Protein AF-A0AAW8M0H8-F1 (afdb_monomer_lite)

Radius of gyration: 11.38 Å; chains: 1; bounding box: 28×19×29 Å

Organism: Agrobacterium tumefaciens (NCBI:txid358)

Foldseek 3Di:
DKDKDADPDAPWWKWFWAADQRPGTPDIDTQPDADPRIGIDDDPPDDPRTGDTDGDD

pLDDT: mean 70.38, std 10.85, range [47.62, 84.62]

InterPro domains:
  IPR004193 Glycoside hydrolase, family 13, N-terminal [PF02922] (2-48)
  IPR013783 Immunoglobulin-like fold [G3DSA:2.60.40.10] (1-51)
  IPR014756 Immunoglobulin E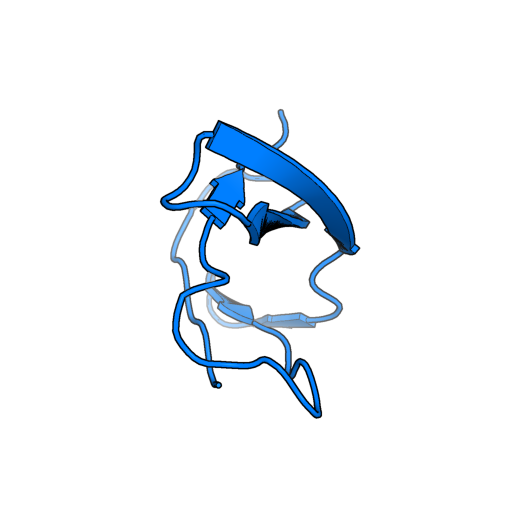-set [SSF81296] (2-50)

Structure (mmCIF, N/CA/C/O backbone):
data_AF-A0AAW8M0H8-F1
#
_entry.id   AF-A0AAW8M0H8-F1
#
loop_
_atom_site.group_PDB
_atom_site.id
_atom_site.type_symbol
_atom_site.label_atom_id
_atom_site.label_alt_id
_atom_site.label_comp_id
_atom_site.label_asym_id
_atom_site.label_entity_id
_atom_site.label_seq_id
_atom_site.pdbx_PDB_ins_code
_atom_site.Cartn_x
_atom_site.Cartn_y
_atom_site.Cartn_z
_atom_site.occupancy
_atom_site.B_iso_or_equiv
_atom_site.auth_seq_id
_atom_site.auth_comp_id
_atom_site.auth_asym_id
_atom_site.auth_atom_id
_atom_site.pdbx_PDB_model_num
ATOM 1 N N . MET A 1 1 ? -11.586 1.350 -3.521 1.00 55.72 1 MET A N 1
ATOM 2 C CA . MET A 1 1 ? -10.987 2.591 -4.062 1.00 55.72 1 MET A CA 1
ATOM 3 C C . MET A 1 1 ? -9.732 2.192 -4.819 1.00 55.72 1 MET A C 1
ATOM 5 O O . MET A 1 1 ? -9.015 1.350 -4.292 1.00 55.72 1 MET A O 1
ATOM 9 N N . ASN A 1 2 ? -9.495 2.733 -6.017 1.00 47.62 2 ASN A N 1
ATOM 10 C CA . ASN A 1 2 ? -8.250 2.506 -6.758 1.00 47.62 2 ASN A CA 1
ATOM 11 C C . ASN A 1 2 ? -7.328 3.712 -6.580 1.00 47.62 2 ASN A C 1
ATOM 13 O O . ASN A 1 2 ? -7.785 4.853 -6.639 1.00 47.62 2 ASN A O 1
ATOM 17 N N . PHE A 1 3 ? -6.046 3.445 -6.353 1.00 56.28 3 PHE A N 1
ATOM 18 C CA . PHE A 1 3 ? -5.020 4.451 -6.118 1.00 56.28 3 PHE A CA 1
ATOM 19 C C . PHE A 1 3 ? -3.834 4.186 -7.045 1.00 56.28 3 PHE A C 1
ATOM 21 O O . PHE A 1 3 ? -3.397 3.044 -7.168 1.00 56.28 3 PHE A O 1
ATOM 28 N N . ALA A 1 4 ? -3.323 5.241 -7.673 1.00 52.44 4 ALA A N 1
ATOM 29 C CA . ALA A 1 4 ? -2.135 5.203 -8.513 1.00 52.44 4 ALA A CA 1
ATOM 30 C C . ALA A 1 4 ? -1.262 6.407 -8.150 1.00 52.44 4 ALA A C 1
ATOM 32 O O . ALA A 1 4 ? -1.717 7.548 -8.253 1.00 52.44 4 ALA A O 1
ATOM 33 N N . LEU A 1 5 ? -0.032 6.157 -7.694 1.00 62.38 5 LEU A N 1
ATOM 34 C CA . LEU A 1 5 ? 0.940 7.209 -7.402 1.00 62.38 5 LEU A CA 1
ATOM 35 C C . LEU A 1 5 ? 2.239 6.949 -8.173 1.00 62.38 5 LEU A C 1
ATOM 37 O O . LEU A 1 5 ? 2.840 5.880 -8.048 1.00 62.38 5 LEU A O 1
ATOM 41 N N . PHE A 1 6 ? 2.665 7.936 -8.960 1.00 50.66 6 PHE A N 1
ATOM 42 C CA . PHE A 1 6 ? 3.913 7.903 -9.720 1.00 50.66 6 PHE A CA 1
ATOM 43 C C . PHE A 1 6 ? 5.091 8.352 -8.847 1.00 50.66 6 PHE A C 1
ATOM 45 O O . PHE A 1 6 ? 5.024 9.416 -8.222 1.00 50.66 6 PHE A O 1
ATOM 52 N N . ARG A 1 7 ? 6.184 7.572 -8.814 1.00 55.69 7 ARG A N 1
ATOM 53 C CA . ARG A 1 7 ? 7.460 8.022 -8.230 1.00 55.69 7 ARG A CA 1
ATOM 54 C C . ARG A 1 7 ? 8.670 7.246 -8.770 1.00 55.69 7 ARG A C 1
ATOM 56 O O . ARG A 1 7 ? 8.861 6.093 -8.409 1.00 55.69 7 ARG A O 1
ATOM 63 N N . ALA A 1 8 ? 9.562 7.940 -9.481 1.00 53.47 8 ALA A N 1
ATOM 64 C CA . ALA A 1 8 ? 10.734 7.375 -10.170 1.00 53.47 8 ALA A CA 1
ATOM 65 C C . ALA A 1 8 ? 11.818 6.695 -9.289 1.00 53.47 8 ALA A C 1
ATOM 67 O O . ALA A 1 8 ? 12.646 5.955 -9.806 1.00 53.47 8 ALA A O 1
ATOM 68 N N . HIS A 1 9 ? 11.848 6.925 -7.966 1.00 61.03 9 HIS A N 1
ATOM 69 C CA . HIS A 1 9 ? 12.931 6.437 -7.082 1.00 61.03 9 HIS A CA 1
ATOM 70 C C . HIS A 1 9 ? 12.451 6.021 -5.679 1.00 61.03 9 HIS A C 1
ATOM 72 O O . HIS A 1 9 ? 13.014 6.459 -4.674 1.00 61.03 9 HIS A O 1
ATOM 78 N N . ALA A 1 10 ? 11.325 5.315 -5.554 1.00 62.81 10 ALA A N 1
ATOM 79 C CA . ALA A 1 10 ? 10.902 4.744 -4.268 1.00 62.81 10 ALA A CA 1
ATOM 80 C C . ALA A 1 10 ? 11.150 3.233 -4.256 1.00 62.81 10 ALA A C 1
ATOM 82 O O . ALA A 1 10 ? 10.606 2.530 -5.100 1.00 62.81 10 ALA A O 1
ATOM 83 N N . GLU A 1 11 ? 11.926 2.744 -3.287 1.00 66.88 11 GLU A N 1
ATOM 84 C CA . GLU A 1 11 ? 12.168 1.304 -3.094 1.00 66.88 11 GLU A CA 1
ATOM 85 C C . GLU A 1 11 ? 10.941 0.589 -2.504 1.00 66.88 11 GLU A C 1
ATOM 87 O O . GLU A 1 11 ? 10.773 -0.621 -2.654 1.00 66.88 11 GLU A O 1
ATOM 92 N N . ARG A 1 12 ? 10.051 1.344 -1.846 1.00 68.50 12 ARG A N 1
ATOM 93 C CA . ARG A 1 12 ? 8.806 0.855 -1.250 1.00 68.50 12 ARG A CA 1
ATOM 94 C C . ARG A 1 12 ? 7.759 1.966 -1.176 1.00 68.50 12 ARG A C 1
ATOM 96 O O . ARG A 1 12 ? 8.093 3.112 -0.885 1.00 68.50 12 ARG A O 1
ATOM 103 N N . MET A 1 13 ? 6.485 1.621 -1.364 1.00 74.56 13 MET A N 1
ATOM 104 C CA . MET A 1 13 ? 5.354 2.518 -1.097 1.00 74.56 13 MET A CA 1
ATOM 105 C C . MET A 1 13 ? 4.332 1.870 -0.164 1.00 74.56 13 M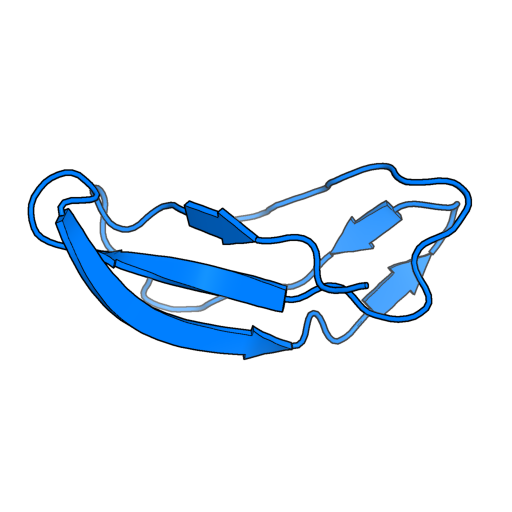ET A C 1
ATOM 107 O O . MET A 1 13 ? 4.035 0.676 -0.264 1.00 74.56 13 MET A O 1
ATOM 111 N N . GLU A 1 14 ? 3.775 2.678 0.735 1.00 79.62 14 GLU A N 1
ATOM 112 C CA . GLU A 1 14 ? 2.727 2.264 1.662 1.00 79.62 14 GLU A CA 1
ATOM 113 C C . GLU A 1 14 ? 1.529 3.220 1.586 1.00 79.62 14 GLU A C 1
ATOM 115 O O . GLU A 1 14 ? 1.655 4.440 1.465 1.00 79.62 14 GLU A O 1
ATOM 120 N N . LEU A 1 15 ? 0.332 2.650 1.660 1.00 79.06 15 LEU A N 1
ATOM 121 C CA . LEU A 1 15 ? -0.908 3.378 1.858 1.00 79.06 15 LEU A CA 1
ATOM 122 C C . LEU A 1 15 ? -1.103 3.588 3.361 1.00 79.06 15 LEU A C 1
ATOM 124 O O . LEU A 1 15 ? -1.101 2.619 4.120 1.00 79.06 15 LEU A O 1
ATOM 128 N N . CYS A 1 16 ? -1.294 4.835 3.783 1.00 80.38 16 CYS A N 1
ATOM 129 C CA . CYS A 1 16 ? -1.468 5.183 5.187 1.00 80.38 16 CYS A CA 1
ATOM 130 C C . CYS A 1 16 ? -2.951 5.462 5.455 1.00 80.38 16 CYS A C 1
ATOM 132 O O . CYS A 1 16 ? -3.515 6.458 5.009 1.00 80.38 16 CYS A O 1
ATOM 134 N N . LEU A 1 17 ? -3.624 4.549 6.143 1.00 79.75 17 LEU A N 1
ATOM 135 C CA . LEU A 1 17 ? -5.036 4.686 6.458 1.00 79.75 17 LEU A CA 1
ATOM 136 C C . LEU A 1 17 ? -5.188 5.650 7.626 1.00 79.75 17 LEU A C 1
ATOM 138 O O . LEU A 1 17 ? -4.706 5.377 8.720 1.00 79.75 17 LEU A O 1
ATOM 142 N N . VAL A 1 18 ? -5.887 6.760 7.408 1.00 79.81 18 VAL A N 1
ATOM 143 C CA . VAL A 1 18 ? -6.131 7.769 8.445 1.00 79.81 18 VAL A CA 1
ATOM 144 C C . VAL A 1 18 ? -7.625 7.995 8.639 1.00 79.81 18 VAL A C 1
ATOM 146 O O . VAL A 1 18 ? -8.354 8.119 7.668 1.00 79.81 18 VAL A O 1
ATOM 149 N N . ALA A 1 19 ? -8.096 8.061 9.879 1.00 77.50 19 ALA A N 1
ATOM 150 C CA . ALA A 1 19 ? -9.476 8.353 10.253 1.00 77.50 19 ALA A CA 1
ATOM 151 C C . ALA A 1 19 ? -9.596 9.729 10.929 1.00 77.50 19 ALA A C 1
ATOM 153 O O . ALA A 1 19 ? -8.602 10.415 11.187 1.00 77.50 19 ALA A O 1
ATOM 154 N N . GLY A 1 20 ? -10.835 10.152 11.200 1.00 79.44 20 GLY A N 1
ATOM 155 C CA . GLY A 1 20 ? -11.109 11.387 11.940 1.00 79.44 20 GLY A CA 1
ATOM 156 C C . GLY A 1 20 ? -10.633 12.648 11.213 1.00 79.44 20 GLY A C 1
ATOM 157 O O . GLY A 1 20 ? -10.019 13.509 11.836 1.00 79.44 20 GLY A O 1
ATOM 158 N N . HIS A 1 21 ? -10.884 12.742 9.901 1.00 71.88 21 HIS A N 1
ATOM 159 C CA . HIS A 1 21 ? -10.404 13.830 9.032 1.00 71.88 21 HIS A CA 1
ATOM 160 C C . HIS A 1 21 ? -8.871 13.933 8.954 1.00 71.88 21 HIS A C 1
ATOM 162 O O . HIS A 1 21 ? -8.312 15.025 9.006 1.00 71.88 21 HIS A O 1
ATOM 168 N N . GLY A 1 22 ? -8.184 12.793 8.846 1.00 69.88 22 GLY A N 1
ATOM 169 C CA . GLY A 1 22 ? -6.727 12.760 8.684 1.00 69.88 22 GLY A CA 1
ATOM 170 C C . GLY A 1 22 ? -5.933 12.955 9.978 1.00 69.88 22 GLY A C 1
ATOM 171 O O . GLY A 1 22 ? -4.724 13.145 9.920 1.00 69.88 22 GLY A O 1
ATOM 172 N N . LYS A 1 23 ? -6.593 12.916 11.142 1.00 76.38 23 LYS A N 1
ATOM 173 C CA . LYS A 1 23 ? -5.956 13.154 12.448 1.00 76.38 23 LYS A CA 1
ATOM 174 C C . LYS A 1 23 ? -5.363 11.901 13.082 1.00 76.38 23 LYS A C 1
ATOM 176 O O . LYS A 1 23 ? -4.476 12.016 13.922 1.00 76.38 23 LYS A O 1
ATOM 181 N N . THR A 1 24 ? -5.862 10.722 12.725 1.00 79.12 24 THR A N 1
ATOM 182 C CA . THR A 1 24 ? -5.471 9.472 13.383 1.00 79.12 24 THR A CA 1
ATOM 183 C C . THR A 1 24 ? -5.089 8.439 12.351 1.00 79.12 24 THR A C 1
ATOM 185 O O . THR A 1 24 ? -5.936 8.020 11.573 1.00 79.12 24 THR A O 1
ATOM 188 N N . GLU A 1 25 ? -3.838 7.995 12.362 1.00 83.31 25 GLU A N 1
ATOM 189 C CA . GLU A 1 25 ? -3.430 6.819 11.603 1.00 83.31 25 GLU A CA 1
ATOM 190 C C . GLU A 1 25 ? -4.039 5.560 12.233 1.00 83.31 25 GLU A C 1
ATOM 192 O O . GLU A 1 25 ? -3.895 5.317 13.429 1.00 83.31 25 GLU A O 1
ATOM 197 N N . ILE A 1 26 ? -4.754 4.783 11.426 1.00 84.62 26 ILE A N 1
ATOM 198 C CA . ILE A 1 26 ? -5.448 3.555 11.832 1.00 84.62 26 ILE A CA 1
ATOM 199 C C . ILE A 1 26 ? -4.883 2.305 11.147 1.00 84.62 26 ILE A C 1
ATOM 201 O O . ILE A 1 26 ? -5.355 1.200 11.401 1.00 84.62 26 ILE A O 1
ATOM 205 N N . GLY A 1 27 ? -3.881 2.459 10.279 1.00 83.56 27 GLY A N 1
ATOM 206 C CA . GLY A 1 27 ? -3.164 1.336 9.687 1.00 83.56 27 GLY A CA 1
ATOM 207 C C . GLY A 1 27 ? -2.284 1.732 8.509 1.00 83.56 27 GLY A C 1
ATOM 208 O O . GLY A 1 27 ? -2.448 2.799 7.922 1.00 83.56 27 GLY A O 1
ATOM 209 N N . ARG A 1 28 ? -1.381 0.828 8.122 1.00 84.62 28 ARG A N 1
ATOM 210 C CA . ARG A 1 28 ? -0.578 0.936 6.899 1.00 84.62 28 ARG A CA 1
ATOM 211 C C . ARG A 1 28 ? -0.690 -0.331 6.082 1.00 84.62 28 ARG A C 1
ATOM 213 O O . ARG A 1 28 ? -0.692 -1.432 6.627 1.00 84.62 28 ARG A O 1
ATOM 220 N N . ILE A 1 29 ? -0.764 -0.168 4.769 1.00 82.19 29 ILE A N 1
ATOM 221 C CA . ILE A 1 29 ? -0.818 -1.272 3.817 1.00 82.19 29 ILE A CA 1
ATOM 222 C C . ILE A 1 29 ? 0.324 -1.082 2.832 1.00 82.19 29 ILE A C 1
ATOM 224 O O . ILE A 1 29 ? 0.386 -0.072 2.136 1.00 82.19 29 ILE A O 1
ATOM 228 N N . LYS A 1 30 ? 1.222 -2.061 2.745 1.00 81.69 30 LYS A N 1
ATOM 229 C CA . LYS A 1 30 ? 2.234 -2.090 1.684 1.00 81.69 30 LYS A CA 1
ATOM 230 C C . LYS A 1 30 ? 1.538 -2.268 0.346 1.00 81.69 30 LYS A C 1
ATOM 232 O O . LYS A 1 30 ? 0.725 -3.180 0.208 1.00 81.69 30 LYS A O 1
ATOM 237 N N . LEU A 1 31 ? 1.843 -1.400 -0.617 1.00 79.62 31 LEU A N 1
ATOM 238 C CA . LEU A 1 31 ? 1.293 -1.556 -1.957 1.00 79.62 31 LEU A CA 1
ATOM 239 C C . LEU A 1 31 ? 1.911 -2.810 -2.595 1.00 79.62 31 LEU A C 1
ATOM 241 O O . LEU A 1 31 ? 3.139 -2.928 -2.609 1.00 79.62 31 LEU A O 1
ATOM 245 N N . PRO A 1 32 ? 1.083 -3.769 -3.048 1.00 75.94 32 PRO A N 1
ATOM 246 C CA . PRO A 1 32 ? 1.568 -5.065 -3.503 1.00 75.94 32 PRO A CA 1
ATOM 247 C C . PRO A 1 32 ? 2.189 -5.015 -4.900 1.00 75.94 32 PRO A C 1
ATOM 249 O O . PRO A 1 32 ? 3.005 -5.877 -5.214 1.00 75.94 32 PRO A O 1
ATOM 252 N N . GLU A 1 33 ? 1.827 -4.033 -5.731 1.00 79.12 33 GLU A N 1
ATOM 253 C CA . GLU A 1 33 ? 2.188 -4.027 -7.148 1.00 79.12 33 GLU A CA 1
ATOM 254 C C . GLU A 1 33 ? 2.846 -2.707 -7.576 1.00 79.12 33 GLU A C 1
ATOM 256 O O . GLU A 1 33 ? 2.429 -1.611 -7.187 1.00 79.12 33 GLU A O 1
ATOM 261 N N . TYR A 1 34 ? 3.894 -2.833 -8.397 1.00 80.50 34 TYR A N 1
ATOM 262 C CA . TYR A 1 34 ? 4.610 -1.733 -9.038 1.00 80.50 34 TYR A CA 1
ATOM 263 C C . TYR A 1 34 ? 4.809 -2.056 -10.516 1.00 80.50 34 TYR A C 1
ATOM 265 O O . TYR A 1 34 ? 5.511 -3.004 -10.867 1.00 80.50 34 TYR A O 1
ATOM 273 N N . THR A 1 35 ? 4.184 -1.276 -11.391 1.00 81.75 35 THR A N 1
ATOM 274 C CA . THR A 1 35 ? 4.247 -1.472 -12.846 1.00 81.75 35 THR A CA 1
ATOM 275 C C . THR A 1 35 ? 4.260 -0.120 -13.542 1.00 81.75 35 THR A C 1
ATOM 277 O O . THR A 1 35 ? 3.528 0.771 -13.11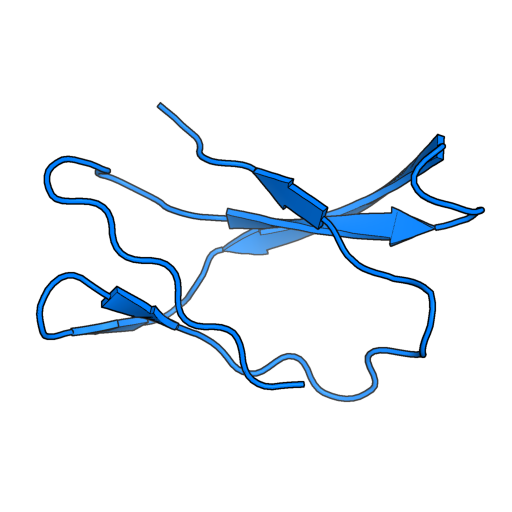7 1.00 81.75 35 THR A O 1
ATOM 280 N N . ASN A 1 36 ? 5.035 0.038 -14.620 1.00 81.62 36 ASN A N 1
ATOM 281 C CA . ASN A 1 36 ? 5.141 1.302 -15.373 1.00 81.62 36 ASN A CA 1
ATOM 282 C C . ASN A 1 36 ? 5.398 2.523 -14.472 1.00 81.62 36 ASN A C 1
ATOM 284 O O . ASN A 1 36 ? 4.772 3.564 -14.637 1.00 81.62 36 ASN A O 1
ATOM 288 N N . GLU A 1 37 ? 6.272 2.366 -13.476 1.00 74.69 37 GLU A N 1
ATOM 289 C CA . GLU A 1 37 ? 6.622 3.422 -12.515 1.00 74.69 37 GLU A CA 1
ATOM 290 C C . GLU A 1 37 ? 5.476 3.900 -11.603 1.00 74.69 37 GLU A C 1
ATOM 292 O O . GLU A 1 37 ? 5.572 4.924 -10.916 1.00 74.69 37 GLU A O 1
ATOM 297 N N . VAL A 1 38 ? 4.396 3.121 -11.545 1.00 77.81 38 VAL A N 1
ATOM 298 C CA . VAL A 1 38 ? 3.215 3.378 -10.726 1.00 77.81 38 VAL A CA 1
ATOM 299 C C . VAL A 1 38 ? 3.071 2.283 -9.683 1.00 77.81 38 VAL A C 1
ATOM 301 O O . VAL A 1 38 ? 3.039 1.096 -10.009 1.00 77.81 38 VAL A O 1
ATOM 304 N N . TRP A 1 39 ? 2.931 2.693 -8.423 1.00 79.00 39 TRP A N 1
ATOM 305 C CA . TRP A 1 39 ? 2.524 1.799 -7.343 1.00 79.00 39 TRP A CA 1
ATOM 306 C C . TRP A 1 39 ? 1.005 1.759 -7.249 1.00 79.00 39 TRP A C 1
ATOM 308 O O . TRP A 1 39 ? 0.351 2.808 -7.237 1.00 79.00 39 TRP A O 1
ATOM 318 N N . HIS A 1 40 ? 0.449 0.555 -7.160 1.00 76.44 40 HIS A N 1
ATOM 319 C CA . HIS A 1 40 ? -0.990 0.346 -7.112 1.00 76.44 40 HIS A CA 1
ATOM 320 C C . HIS A 1 40 ? -1.371 -0.836 -6.221 1.00 76.44 40 HIS A C 1
ATOM 322 O O . HIS A 1 40 ? -0.555 -1.666 -5.820 1.00 76.44 40 HIS A O 1
ATOM 328 N N . GLY A 1 41 ? -2.634 -0.829 -5.813 1.00 76.94 41 GLY A N 1
ATOM 329 C CA . GLY A 1 41 ? -3.192 -1.817 -4.907 1.00 76.94 41 GLY A CA 1
ATOM 330 C C . GLY A 1 41 ? -4.665 -1.549 -4.645 1.00 76.94 41 GLY A C 1
ATOM 331 O O . GLY A 1 41 ? -5.119 -0.401 -4.628 1.00 76.94 41 GLY A O 1
ATOM 332 N N . TYR A 1 42 ? -5.413 -2.626 -4.432 1.00 77.75 42 TYR A N 1
ATOM 333 C CA . TYR A 1 42 ? -6.829 -2.567 -4.107 1.00 77.75 42 TYR A CA 1
ATOM 334 C C . TYR A 1 42 ? -7.041 -2.801 -2.612 1.00 77.75 42 TYR A C 1
ATOM 336 O O . TYR A 1 42 ? -6.580 -3.797 -2.058 1.00 77.75 42 TYR A O 1
ATOM 344 N N . VAL A 1 43 ? -7.778 -1.895 -1.965 1.00 76.38 43 VAL A N 1
ATOM 345 C CA . VAL A 1 43 ? -8.196 -2.055 -0.566 1.00 76.38 43 VAL A CA 1
ATOM 346 C C . VAL A 1 43 ? -9.716 -2.255 -0.516 1.00 76.38 43 VAL A C 1
ATOM 348 O O . VAL A 1 43 ? -10.463 -1.289 -0.744 1.00 76.38 43 VAL A O 1
ATOM 351 N N . PRO A 1 44 ? -10.202 -3.484 -0.251 1.00 75.44 44 PRO A N 1
ATOM 352 C CA . PRO A 1 44 ? -11.628 -3.754 -0.109 1.00 75.44 44 PRO A CA 1
ATOM 353 C C . PRO A 1 44 ? -12.191 -3.088 1.150 1.00 75.44 44 PRO A C 1
ATOM 355 O O . PRO A 1 44 ? -11.527 -3.000 2.178 1.00 75.44 44 PRO A O 1
ATOM 358 N N . GLY A 1 45 ? -13.441 -2.624 1.079 1.00 74.75 45 GLY A N 1
ATOM 359 C CA . GLY A 1 45 ? -14.162 -2.116 2.254 1.00 74.75 45 GLY A CA 1
ATOM 360 C C . GLY A 1 45 ? -13.691 -0.759 2.793 1.00 74.75 45 GLY A C 1
ATOM 361 O O . GLY A 1 45 ? -14.130 -0.356 3.871 1.00 74.75 45 GLY A O 1
ATOM 362 N N . LEU A 1 46 ? -12.832 -0.034 2.065 1.00 73.38 46 LEU A N 1
ATOM 363 C CA . LEU A 1 46 ? -12.399 1.303 2.466 1.00 73.38 46 LEU A CA 1
ATOM 364 C C . LEU A 1 46 ? -13.590 2.275 2.472 1.00 73.38 46 LEU A C 1
ATOM 366 O O . LEU A 1 46 ? -14.192 2.541 1.428 1.00 73.38 46 LEU A O 1
ATOM 370 N N . LYS A 1 47 ? -13.937 2.796 3.653 1.00 69.25 47 LYS A N 1
ATOM 371 C CA . LYS A 1 47 ? -15.046 3.742 3.823 1.00 69.25 47 LYS A CA 1
ATOM 372 C C . LYS A 1 47 ? -14.624 5.164 3.414 1.00 69.25 47 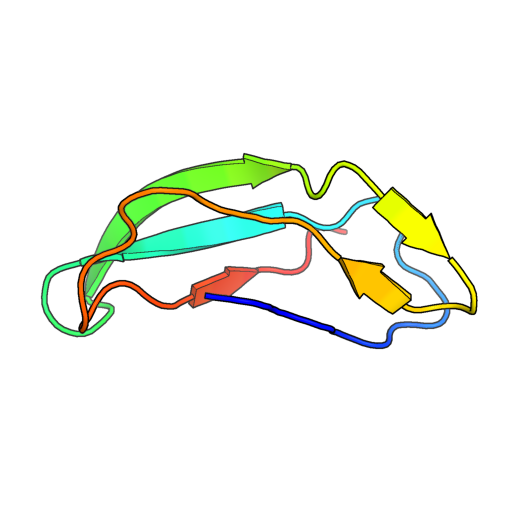LYS A C 1
ATOM 374 O O . LYS A 1 47 ? -13.464 5.532 3.617 1.00 69.25 47 LYS A O 1
ATOM 379 N N . PRO A 1 48 ? -15.549 5.988 2.887 1.00 66.19 48 PRO A N 1
ATOM 380 C CA . PRO A 1 48 ? -15.297 7.409 2.654 1.00 66.19 48 PRO A CA 1
ATOM 381 C C . PRO A 1 48 ? -14.781 8.099 3.925 1.00 66.19 48 PRO A C 1
ATOM 383 O O . PRO A 1 48 ? -15.304 7.864 5.012 1.00 66.19 48 PRO A O 1
ATOM 386 N N . GLY A 1 49 ? -13.751 8.938 3.789 1.00 64.12 49 GLY A N 1
ATOM 387 C CA . GLY A 1 49 ? -13.105 9.628 4.915 1.00 64.12 49 GLY A CA 1
ATOM 388 C C . GLY A 1 49 ? -11.836 8.956 5.448 1.00 64.12 49 GLY A C 1
ATOM 389 O O . GLY A 1 49 ? -11.211 9.515 6.348 1.00 64.12 49 GLY A O 1
ATOM 390 N N . VAL A 1 50 ? -11.436 7.809 4.881 1.00 60.00 50 VAL A N 1
ATOM 391 C CA . VAL A 1 50 ? -10.159 7.144 5.176 1.00 60.00 50 VAL A CA 1
ATOM 392 C C . VAL A 1 50 ? -9.185 7.304 4.009 1.00 60.00 50 VAL A C 1
ATOM 394 O O . VAL A 1 50 ? -9.178 6.474 3.105 1.00 60.00 50 VAL A O 1
ATOM 397 N N . THR A 1 51 ? -8.362 8.359 4.008 1.00 57.94 51 THR A N 1
ATOM 398 C CA . THR A 1 51 ? -7.377 8.573 2.929 1.00 57.94 51 THR A CA 1
ATOM 399 C C . THR A 1 51 ? -6.100 9.237 3.430 1.00 57.94 51 THR A C 1
ATOM 401 O O . THR A 1 51 ? -6.123 10.385 3.864 1.00 57.94 51 THR A O 1
ATOM 404 N N . GLY A 1 52 ? -4.977 8.538 3.287 1.00 58.09 52 GLY A N 1
ATOM 405 C CA . GLY A 1 52 ? -3.626 9.073 3.412 1.00 58.09 52 GLY A CA 1
ATOM 406 C C . GLY A 1 52 ? -2.665 8.235 2.565 1.00 58.09 52 GLY A C 1
ATOM 407 O O . GLY A 1 52 ? -2.828 7.024 2.412 1.00 58.09 52 GLY A O 1
ATOM 408 N N . MET A 1 53 ? -1.670 8.867 1.953 1.00 57.59 53 MET A N 1
ATOM 409 C CA . MET A 1 53 ? -0.589 8.155 1.271 1.00 57.59 53 MET A CA 1
ATOM 410 C C . MET A 1 53 ? 0.721 8.642 1.843 1.00 57.59 53 MET A C 1
ATOM 412 O O . MET A 1 53 ? 0.986 9.844 1.829 1.00 57.59 53 MET A O 1
ATOM 416 N N . GLN A 1 54 ? 1.519 7.716 2.367 1.00 55.25 54 GLN A N 1
ATOM 417 C CA . GLN A 1 54 ? 2.804 8.055 2.945 1.00 55.25 54 GLN A CA 1
ATOM 418 C C . GLN A 1 54 ? 3.899 7.315 2.197 1.00 55.25 54 GLN 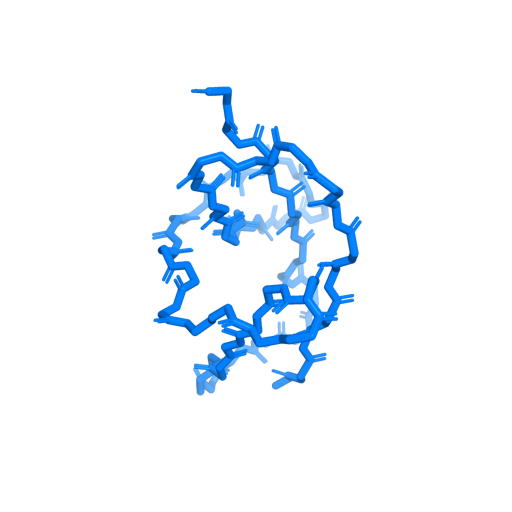A C 1
ATOM 420 O O . GLN A 1 54 ? 3.972 6.090 2.168 1.00 55.25 54 GLN A O 1
ATOM 425 N N . LYS A 1 55 ? 4.768 8.100 1.575 1.00 52.81 55 LYS A N 1
ATOM 426 C CA . LYS A 1 55 ? 5.962 7.590 0.928 1.00 52.81 55 LYS A CA 1
ATOM 427 C C . LYS A 1 55 ? 6.984 7.240 2.012 1.00 52.81 55 LYS A C 1
ATOM 429 O O . LYS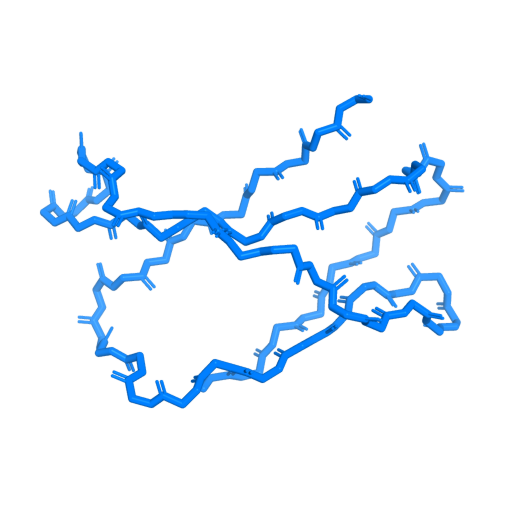 A 1 55 ? 7.415 8.136 2.735 1.00 52.81 55 LYS A O 1
ATOM 434 N N . LEU A 1 56 ? 7.374 5.971 2.102 1.00 54.69 56 LEU A N 1
ATOM 435 C CA . LEU A 1 56 ? 8.539 5.576 2.889 1.00 54.69 56 LEU A CA 1
ATOM 436 C C . LEU A 1 56 ? 9.808 5.740 2.045 1.00 54.69 56 LEU A C 1
ATOM 438 O O . LEU A 1 56 ? 9.788 5.625 0.817 1.00 54.69 56 LEU A O 1
ATOM 442 N N . ASN A 1 57 ? 10.875 6.149 2.714 1.00 53.47 57 ASN A N 1
ATOM 443 C CA . ASN A 1 57 ? 12.226 6.301 2.194 1.00 53.47 57 ASN A CA 1
ATOM 444 C C . ASN A 1 57 ? 12.953 4.963 2.189 1.00 53.47 57 ASN A C 1
ATOM 446 O O . ASN A 1 57 ? 12.838 4.229 3.194 1.00 53.47 57 ASN A O 1
#

Secondary structure (DSSP, 8-state):
-EEEEE-TT-S--EEEEEETTTTEEEEEEE--EEETTEEEEE-TT--TT---EE---

Sequence (57 aa):
MNFALFRAHAERMELCLVAGHGKTEIGRIKLPEYTNEVWHGYVPGLKPGVTGMQKLN